Protein AF-A0A8S9GDI4-F1 (afdb_monomer_lite)

pLDDT: mean 77.2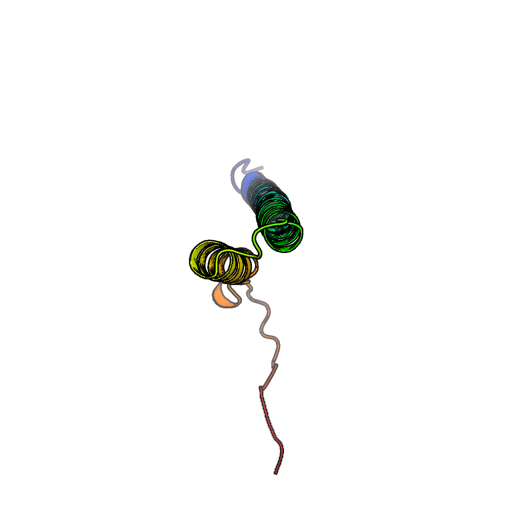1, std 20.82, range [42.19, 96.94]

InterPro domains:
  IPR019404 Mediator complex, subunit Med11 [PF10280] (8-57)
  IPR019404 Mediator complex, subunit Med11 [PTHR22890] (1-57)

Sequence (75 aa):
MDPQTQNTSLQRLQNVERRVVRVLDIAGGVMEELASPSGPRKDFVNSHCREFMQSIKVDYSSSSLHLPFSPYRES

Organism: Brassica cretica (NCBI:txid69181)

Secondary structure (DSSP, 8-state):
--HHHHHHHHHHHHHHHHHHHHHHHHHHHHHHHHT-TT---HHHHHHHHHHHHHHT---GGG-------------

Structure (mmCIF, N/CA/C/O backbone):
data_AF-A0A8S9GDI4-F1
#
_entry.id   AF-A0A8S9GDI4-F1
#
loop_
_atom_site.group_PDB
_atom_site.id
_atom_site.type_symbol
_atom_site.label_atom_id
_atom_site.label_alt_id
_atom_site.label_comp_id
_atom_site.label_asym_id
_atom_site.label_entity_id
_atom_site.label_seq_id
_atom_site.pdbx_PDB_ins_code
_atom_site.Cartn_x
_atom_site.Cartn_y
_atom_site.Cartn_z
_atom_site.occupancy
_atom_site.B_iso_or_equiv
_atom_site.auth_seq_id
_atom_site.auth_comp_id
_atom_site.auth_asym_id
_atom_site.auth_atom_id
_atom_site.pdbx_PDB_model_num
ATOM 1 N N . MET A 1 1 ? -31.979 -2.227 28.122 1.00 43.53 1 MET A N 1
ATOM 2 C CA . MET A 1 1 ? -30.970 -2.726 27.167 1.00 43.53 1 MET A CA 1
ATOM 3 C C . MET A 1 1 ? -30.579 -1.536 26.321 1.00 43.53 1 MET A C 1
ATOM 5 O O . MET A 1 1 ? -31.353 -1.185 25.444 1.00 43.53 1 MET A O 1
ATOM 9 N N . ASP A 1 2 ? -29.484 -0.853 26.648 1.00 44.12 2 ASP A N 1
ATOM 10 C CA . ASP A 1 2 ? -29.036 0.319 25.893 1.00 44.12 2 ASP A CA 1
ATOM 11 C C . ASP A 1 2 ? -28.633 -0.096 24.467 1.00 44.12 2 ASP A C 1
ATOM 13 O O . ASP A 1 2 ? -27.621 -0.782 24.287 1.00 44.12 2 ASP A O 1
ATOM 17 N N . PRO A 1 3 ? -29.394 0.300 23.429 1.00 51.12 3 PRO A N 1
ATOM 18 C CA . PRO A 1 3 ? -29.099 -0.061 22.039 1.00 51.12 3 PRO A CA 1
ATOM 19 C C . PRO A 1 3 ? -27.809 0.599 21.517 1.00 51.12 3 PRO A C 1
ATOM 21 O O . PRO A 1 3 ? -27.316 0.263 20.441 1.00 51.12 3 PRO A O 1
ATOM 24 N N . GLN A 1 4 ? -27.234 1.526 22.287 1.00 49.75 4 GLN A N 1
ATOM 25 C CA . GLN A 1 4 ? -26.070 2.320 21.913 1.00 49.75 4 GLN A CA 1
ATOM 26 C C . GLN A 1 4 ? -24.748 1.543 22.033 1.00 49.75 4 GLN A C 1
ATOM 28 O O . GLN A 1 4 ? -23.821 1.784 21.261 1.00 49.75 4 GLN A O 1
ATOM 33 N N . THR A 1 5 ? -24.657 0.556 22.930 1.00 51.06 5 THR A N 1
ATOM 34 C CA . THR A 1 5 ? -23.410 -0.200 23.153 1.00 51.06 5 THR A CA 1
ATOM 35 C C . THR A 1 5 ? -23.214 -1.321 22.126 1.00 51.06 5 THR A C 1
ATOM 37 O O . THR A 1 5 ? -22.083 -1.578 21.708 1.00 51.06 5 THR A O 1
ATOM 40 N N . GLN A 1 6 ? -24.301 -1.937 21.637 1.00 50.69 6 GLN A N 1
ATOM 41 C CA . GLN A 1 6 ? -24.234 -3.014 20.634 1.00 50.69 6 GLN A CA 1
ATOM 42 C C . GLN A 1 6 ? -23.802 -2.538 19.239 1.00 50.69 6 GLN A C 1
ATOM 44 O O . GLN A 1 6 ? -23.275 -3.324 18.453 1.00 50.69 6 GLN A O 1
ATOM 49 N N . ASN A 1 7 ? -23.962 -1.248 18.937 1.00 56.59 7 ASN A N 1
ATOM 50 C CA . ASN A 1 7 ? -23.600 -0.692 17.634 1.00 56.59 7 ASN A CA 1
ATOM 51 C C . ASN A 1 7 ? -22.076 -0.518 17.462 1.00 56.59 7 ASN A C 1
ATOM 53 O O . ASN A 1 7 ? -21.575 -0.481 16.343 1.00 56.59 7 ASN A O 1
ATOM 57 N N . THR A 1 8 ? -21.312 -0.467 18.557 1.00 73.12 8 THR A N 1
ATOM 58 C CA . THR A 1 8 ? -19.865 -0.188 18.512 1.00 73.12 8 THR A CA 1
ATOM 59 C C . THR A 1 8 ? -19.060 -1.340 17.901 1.00 73.12 8 THR A C 1
ATOM 61 O O . THR A 1 8 ? -18.212 -1.113 17.040 1.00 73.12 8 THR A O 1
ATOM 64 N N . SER A 1 9 ? -19.348 -2.587 18.282 1.00 83.50 9 SER A N 1
ATOM 65 C CA . SER A 1 9 ? -18.644 -3.771 17.771 1.00 83.50 9 SER A CA 1
ATOM 66 C C . SER A 1 9 ? -18.939 -4.026 16.294 1.00 83.50 9 SER A C 1
ATOM 68 O O . SER A 1 9 ? -18.014 -4.291 15.528 1.00 83.50 9 SER A O 1
ATOM 70 N N . LEU A 1 10 ? -20.205 -3.888 15.875 1.00 86.75 10 LEU A N 1
ATOM 71 C CA . LEU A 1 10 ? -20.589 -4.006 14.466 1.00 86.75 10 LEU A CA 1
ATOM 72 C C . LEU A 1 10 ? -19.980 -2.889 13.614 1.00 86.75 10 LEU A C 1
ATOM 74 O O . LEU A 1 10 ? -19.435 -3.176 12.552 1.00 86.75 10 LEU A O 1
ATOM 78 N N . GLN A 1 11 ? -19.983 -1.639 14.086 1.00 84.44 11 GLN A N 1
ATOM 79 C CA . GLN A 1 11 ? -19.312 -0.542 13.380 1.00 84.44 11 GLN A CA 1
ATOM 80 C C . GLN A 1 11 ? -17.804 -0.773 13.256 1.00 84.44 11 GLN A C 1
ATOM 82 O O . GLN A 1 11 ? -17.229 -0.541 12.192 1.00 84.44 11 GLN A O 1
ATOM 87 N N . ARG A 1 12 ? -17.148 -1.272 14.313 1.00 84.81 12 ARG A N 1
ATOM 88 C CA . ARG A 1 12 ? -15.728 -1.650 14.256 1.00 84.81 12 ARG A CA 1
ATOM 89 C C . ARG A 1 12 ? -15.486 -2.763 13.242 1.00 84.81 12 ARG A C 1
ATOM 91 O O . ARG A 1 12 ? -14.513 -2.669 12.498 1.00 84.81 12 ARG A O 1
ATOM 98 N N . LEU A 1 13 ? -16.363 -3.766 13.182 1.00 87.94 13 LEU A N 1
ATOM 99 C CA . LEU A 1 13 ? -16.275 -4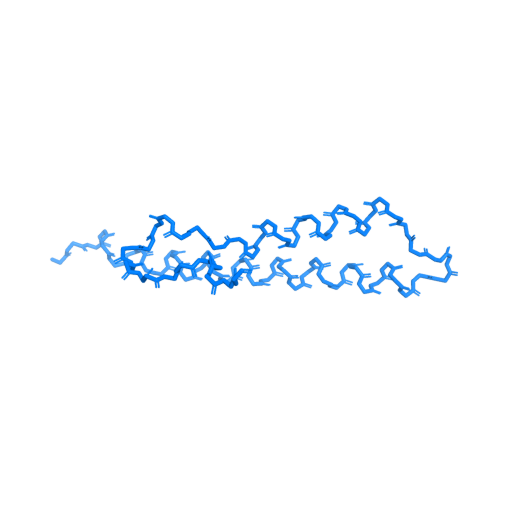.859 12.213 1.00 87.94 13 LEU A CA 1
ATOM 100 C C . LEU A 1 13 ? -16.441 -4.354 10.774 1.00 87.94 13 LEU A C 1
ATOM 102 O O . LEU A 1 13 ? -15.598 -4.648 9.936 1.00 87.94 13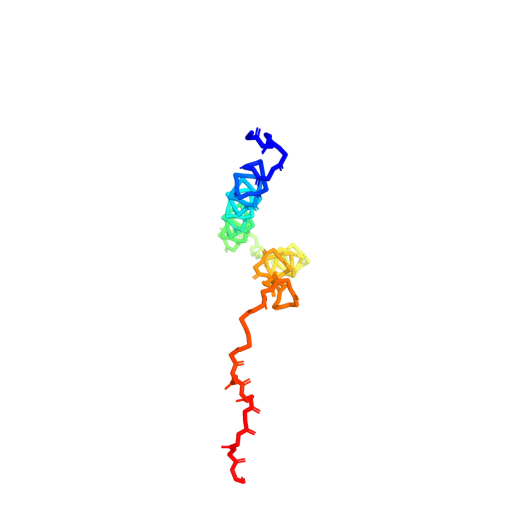 LEU A O 1
ATOM 106 N N . GLN A 1 14 ? -17.435 -3.506 10.508 1.00 88.62 14 GLN A N 1
ATOM 107 C CA . GLN A 1 14 ? -17.605 -2.854 9.202 1.00 88.62 14 GLN A CA 1
ATOM 108 C C . GLN A 1 14 ? -16.389 -1.998 8.826 1.00 88.62 14 GLN A C 1
ATOM 110 O O . GLN A 1 14 ? -15.987 -1.935 7.667 1.00 88.62 14 GLN A O 1
ATOM 115 N N . ASN A 1 15 ? -15.764 -1.334 9.801 1.00 87.50 15 ASN A N 1
ATOM 116 C CA . ASN A 1 15 ? -14.556 -0.552 9.556 1.00 87.50 15 ASN A CA 1
ATOM 117 C C . ASN A 1 15 ? -13.326 -1.439 9.284 1.00 87.50 15 ASN A C 1
ATOM 119 O O . ASN A 1 15 ? -12.408 -1.028 8.576 1.00 87.50 15 ASN A O 1
ATOM 123 N N . VAL A 1 16 ? -13.281 -2.653 9.841 1.00 89.88 16 VAL A N 1
ATOM 124 C CA . VAL A 1 16 ? -12.292 -3.675 9.462 1.00 89.88 16 VAL A CA 1
ATOM 125 C C . VAL A 1 16 ? -12.562 -4.153 8.039 1.00 89.88 16 VAL A C 1
ATOM 127 O O . VAL A 1 16 ? -11.644 -4.123 7.229 1.00 89.88 16 VAL A O 1
ATOM 130 N N . GLU A 1 17 ? -13.802 -4.506 7.709 1.00 92.25 17 GLU A N 1
ATOM 131 C CA . GLU A 1 17 ? -14.200 -4.961 6.373 1.00 92.25 17 GLU A CA 1
ATOM 132 C C . GLU A 1 17 ? -13.819 -3.945 5.286 1.00 92.25 17 GLU A C 1
ATOM 134 O O . GLU A 1 17 ? -13.121 -4.289 4.334 1.00 92.25 17 GLU A O 1
ATOM 139 N N . ARG A 1 18 ? -14.156 -2.661 5.475 1.00 91.38 18 ARG A N 1
ATOM 140 C CA . ARG A 1 18 ? -13.762 -1.591 4.540 1.00 91.38 18 ARG A CA 1
ATOM 141 C C . ARG A 1 18 ? -12.247 -1.466 4.387 1.00 91.38 18 ARG A C 1
ATOM 143 O O . ARG A 1 18 ? -11.767 -1.228 3.282 1.00 91.38 18 ARG A O 1
ATOM 150 N N . ARG A 1 19 ? -11.483 -1.618 5.477 1.00 91.50 19 ARG A N 1
ATOM 151 C CA . ARG A 1 19 ? -10.012 -1.590 5.419 1.00 91.50 19 ARG A CA 1
ATOM 152 C C . ARG A 1 19 ? -9.455 -2.787 4.657 1.00 91.50 19 ARG A C 1
ATOM 154 O O . ARG A 1 19 ? -8.541 -2.596 3.867 1.00 91.50 19 ARG A O 1
ATOM 161 N N . VAL A 1 20 ? -10.013 -3.983 4.848 1.00 93.88 20 VAL A N 1
ATOM 162 C CA . VAL A 1 20 ? -9.610 -5.187 4.103 1.00 93.88 20 VAL A CA 1
ATOM 163 C C . VAL A 1 20 ? -9.840 -4.989 2.608 1.00 93.88 20 VAL A C 1
ATOM 165 O O . VAL A 1 20 ? -8.908 -5.176 1.830 1.00 93.88 20 VAL A O 1
ATOM 168 N N . VAL A 1 21 ? -11.035 -4.538 2.213 1.00 95.62 21 VAL A N 1
ATOM 169 C CA . VAL A 1 21 ? -11.350 -4.250 0.803 1.00 95.62 21 VAL A CA 1
ATOM 170 C C . VAL A 1 21 ? -10.369 -3.228 0.224 1.00 95.62 21 VAL A C 1
ATOM 172 O O . VAL A 1 21 ? -9.800 -3.464 -0.836 1.00 95.62 21 VAL A O 1
ATOM 175 N N . ARG A 1 22 ? -10.096 -2.135 0.948 1.00 93.88 22 ARG A N 1
ATOM 176 C CA . ARG A 1 22 ? -9.156 -1.098 0.498 1.00 93.88 22 ARG A CA 1
ATOM 177 C C . ARG A 1 22 ? -7.728 -1.617 0.325 1.00 93.88 22 ARG A C 1
ATOM 179 O O . ARG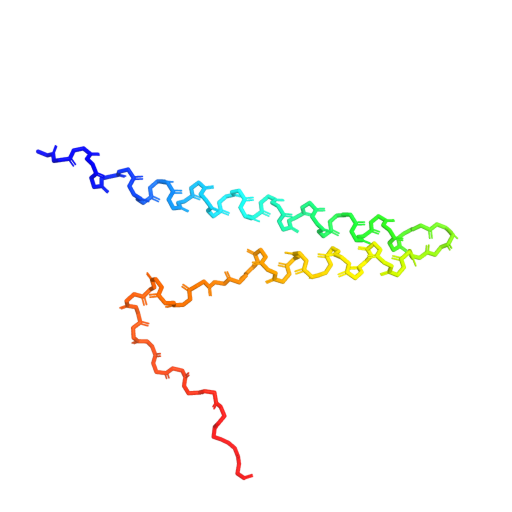 A 1 22 ? -7.065 -1.278 -0.644 1.00 93.88 22 ARG A O 1
ATOM 186 N N . VAL A 1 23 ? -7.244 -2.443 1.249 1.00 95.12 23 VAL A N 1
ATOM 187 C CA . VAL A 1 23 ? -5.897 -3.030 1.172 1.00 95.12 23 VAL A CA 1
ATOM 188 C C . VAL A 1 23 ? -5.760 -3.956 -0.041 1.00 95.12 23 VAL A C 1
ATOM 190 O O . VAL A 1 23 ? -4.720 -3.938 -0.701 1.00 95.12 23 VAL A O 1
ATOM 193 N N . LEU A 1 24 ? -6.803 -4.732 -0.352 1.00 96.94 24 LEU A N 1
ATOM 194 C CA . LEU A 1 24 ? -6.833 -5.595 -1.535 1.00 96.94 24 LEU A CA 1
ATOM 195 C C . LEU A 1 24 ? -6.837 -4.788 -2.837 1.00 96.94 24 LEU A C 1
ATOM 197 O O . LEU A 1 24 ? -6.101 -5.132 -3.756 1.00 96.94 24 LE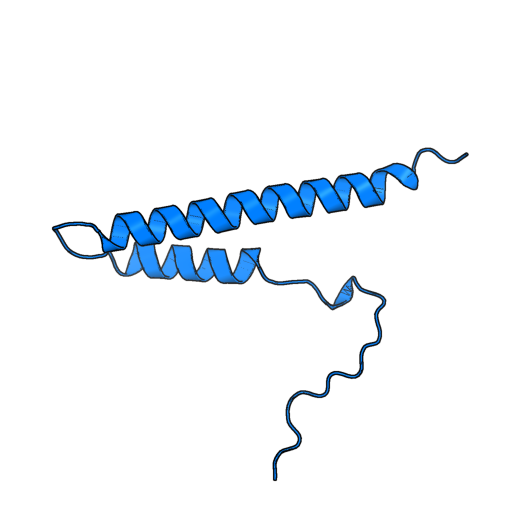U A O 1
ATOM 201 N N . ASP A 1 25 ? -7.611 -3.705 -2.892 1.00 96.00 25 ASP A N 1
ATOM 202 C CA . ASP A 1 25 ? -7.671 -2.806 -4.049 1.00 96.00 25 ASP A CA 1
ATOM 203 C C . ASP A 1 25 ? -6.299 -2.177 -4.346 1.00 96.00 25 ASP A C 1
ATOM 205 O O . ASP A 1 25 ? -5.781 -2.260 -5.460 1.00 96.00 25 ASP A O 1
ATOM 209 N N . ILE A 1 26 ? -5.630 -1.670 -3.305 1.00 95.81 26 ILE A N 1
ATOM 210 C CA . ILE A 1 26 ? -4.279 -1.109 -3.421 1.00 95.81 26 ILE A CA 1
ATOM 211 C C . ILE A 1 26 ? -3.278 -2.158 -3.931 1.00 95.81 26 ILE A C 1
ATOM 213 O O . ILE A 1 26 ? -2.452 -1.857 -4.794 1.00 95.81 26 ILE A O 1
ATOM 217 N N . ALA A 1 27 ? -3.339 -3.386 -3.406 1.00 95.06 27 ALA A N 1
ATOM 218 C CA . ALA A 1 27 ? -2.460 -4.471 -3.838 1.00 95.06 27 ALA A CA 1
ATOM 219 C C . ALA A 1 27 ? -2.703 -4.851 -5.308 1.00 95.06 27 ALA A C 1
ATOM 221 O O . ALA A 1 27 ? -1.740 -5.028 -6.055 1.00 95.06 27 ALA A O 1
ATOM 222 N N . GLY A 1 28 ? -3.969 -4.912 -5.731 1.00 95.50 28 GLY A N 1
ATOM 223 C CA . GLY A 1 28 ? -4.352 -5.138 -7.124 1.00 95.50 28 GLY A CA 1
ATOM 224 C C . GLY A 1 28 ? -3.803 -4.059 -8.056 1.00 95.50 28 GLY A C 1
ATOM 225 O O . GLY A 1 28 ? -3.172 -4.392 -9.057 1.00 95.50 28 GLY A O 1
ATOM 226 N N . GLY A 1 29 ? -3.937 -2.784 -7.681 1.00 94.44 29 GLY A N 1
ATOM 227 C CA . GLY A 1 29 ? -3.386 -1.665 -8.450 1.00 94.44 29 GLY A CA 1
ATOM 228 C C . GLY A 1 29 ? -1.864 -1.735 -8.600 1.00 94.44 29 GLY A C 1
ATOM 229 O O . GLY A 1 29 ? -1.334 -1.528 -9.689 1.00 94.44 29 GLY A O 1
ATOM 230 N N . VAL A 1 30 ? -1.133 -2.090 -7.536 1.00 95.38 30 VAL A N 1
ATOM 231 C CA . VAL A 1 30 ? 0.325 -2.295 -7.627 1.00 95.38 30 VAL A CA 1
ATOM 232 C C . VAL A 1 30 ? 0.662 -3.468 -8.546 1.00 95.38 30 VAL A C 1
ATOM 234 O O . VAL A 1 30 ? 1.584 -3.351 -9.347 1.00 95.38 30 VAL A O 1
ATOM 237 N N . MET A 1 31 ? -0.064 -4.586 -8.460 1.00 95.38 31 MET A N 1
ATOM 238 C CA . MET A 1 31 ? 0.156 -5.737 -9.342 1.00 95.38 31 MET A CA 1
ATOM 239 C C . MET A 1 31 ? -0.088 -5.391 -10.815 1.00 95.38 31 MET A C 1
ATOM 241 O O . MET A 1 31 ? 0.714 -5.781 -11.661 1.00 95.38 31 MET A O 1
ATOM 245 N N . GLU A 1 32 ? -1.149 -4.642 -11.119 1.00 94.50 32 GLU A N 1
ATOM 246 C CA . GLU A 1 32 ? -1.445 -4.160 -12.472 1.00 94.50 32 GLU A CA 1
ATOM 247 C C . GLU A 1 32 ? -0.338 -3.232 -12.989 1.00 94.50 32 GLU A C 1
ATOM 249 O O . GLU A 1 32 ? 0.165 -3.414 -14.098 1.00 94.50 32 GLU A O 1
ATOM 254 N N . GLU A 1 33 ? 0.118 -2.293 -12.157 1.00 95.00 33 GLU A N 1
ATOM 255 C CA . GLU A 1 33 ? 1.205 -1.382 -12.514 1.00 95.00 33 GLU A CA 1
ATOM 256 C C . GLU A 1 33 ? 2.529 -2.124 -12.752 1.00 95.00 33 GLU A C 1
ATOM 258 O O . GLU A 1 33 ? 3.273 -1.791 -13.673 1.00 95.00 33 GLU A O 1
ATOM 263 N N . LEU A 1 34 ? 2.831 -3.148 -11.950 1.00 93.19 34 LEU A N 1
ATOM 264 C CA . LEU A 1 34 ? 4.016 -3.993 -12.129 1.00 93.19 34 LEU A CA 1
ATOM 265 C C . LEU A 1 34 ? 3.931 -4.868 -13.387 1.00 93.19 34 LEU A C 1
ATOM 267 O O . LEU A 1 34 ? 4.965 -5.172 -13.977 1.00 93.19 34 LEU A O 1
ATOM 271 N N . ALA A 1 35 ? 2.724 -5.256 -13.804 1.00 94.31 35 ALA A N 1
ATOM 272 C CA . ALA A 1 35 ? 2.484 -5.992 -15.044 1.00 94.31 35 ALA A CA 1
ATOM 273 C C . ALA A 1 35 ? 2.489 -5.091 -16.296 1.00 94.31 35 ALA A C 1
ATOM 275 O O . ALA A 1 35 ? 2.416 -5.600 -17.417 1.00 94.31 35 ALA A O 1
ATOM 276 N N . SER A 1 36 ? 2.586 -3.766 -16.124 1.00 92.38 36 SER A N 1
ATOM 277 C CA . SER A 1 36 ? 2.620 -2.800 -17.221 1.00 92.38 36 SER A CA 1
ATOM 278 C C . SER A 1 36 ? 3.781 -3.082 -18.189 1.00 92.38 36 SER A C 1
ATOM 280 O O . SER A 1 36 ? 4.940 -3.133 -17.765 1.00 92.38 36 SER A O 1
ATOM 282 N N . PRO A 1 37 ? 3.523 -3.182 -19.509 1.00 90.50 37 PRO A N 1
ATOM 283 C CA . PRO A 1 37 ? 4.564 -3.438 -20.507 1.00 90.50 37 PRO A CA 1
ATOM 284 C C . PRO A 1 37 ? 5.564 -2.280 -20.644 1.00 90.50 37 PRO A C 1
ATOM 286 O O . PRO A 1 37 ? 6.683 -2.484 -21.109 1.00 90.50 37 PRO A O 1
ATOM 289 N N . SER A 1 38 ? 5.184 -1.072 -20.218 1.00 91.56 38 SER A N 1
ATOM 290 C CA . SER A 1 38 ? 6.048 0.117 -20.200 1.00 91.56 38 SER A CA 1
ATOM 291 C C . SER A 1 38 ? 6.915 0.210 -18.938 1.00 91.56 38 SER A C 1
ATOM 293 O O . SER A 1 38 ? 7.667 1.171 -18.774 1.00 91.56 38 SER A O 1
ATOM 295 N N . GLY A 1 39 ? 6.807 -0.775 -18.043 1.00 87.81 39 GLY A N 1
ATOM 296 C CA . GLY A 1 39 ? 7.404 -0.758 -16.716 1.00 87.81 39 GLY A CA 1
ATOM 297 C C . GLY A 1 39 ? 6.574 0.037 -15.698 1.00 87.81 39 GLY A C 1
ATOM 298 O O . GLY A 1 39 ? 5.729 0.856 -16.073 1.00 87.81 39 GLY A O 1
ATOM 299 N N . PRO A 1 40 ? 6.804 -0.198 -14.394 1.00 92.31 40 PRO A N 1
ATOM 300 C CA . PRO A 1 40 ? 6.005 0.403 -13.338 1.00 92.31 40 PRO A CA 1
ATOM 301 C C . PRO A 1 40 ? 6.338 1.879 -13.119 1.00 92.31 40 PRO A C 1
ATOM 303 O O . PRO A 1 40 ? 7.497 2.268 -12.937 1.00 92.31 40 PRO A O 1
ATOM 306 N N . ARG A 1 41 ? 5.303 2.713 -13.027 1.00 95.62 41 ARG A N 1
ATOM 307 C CA . ARG A 1 41 ? 5.426 4.111 -12.614 1.00 95.62 41 ARG A CA 1
ATOM 308 C C . ARG A 1 41 ? 5.792 4.178 -11.140 1.00 95.62 41 ARG A C 1
ATOM 310 O O . ARG A 1 41 ? 4.992 3.881 -10.252 1.00 95.62 41 ARG A O 1
ATOM 317 N N . LYS A 1 42 ? 7.011 4.646 -10.878 1.00 92.88 42 LYS A N 1
ATOM 318 C CA . LYS A 1 42 ? 7.567 4.783 -9.528 1.00 92.88 42 LYS A CA 1
ATOM 319 C C . LYS A 1 42 ? 6.656 5.581 -8.588 1.00 92.88 42 LYS A C 1
ATOM 321 O O . LYS A 1 42 ? 6.477 5.175 -7.443 1.00 92.88 42 LYS A O 1
ATOM 326 N N . ASP A 1 43 ? 6.068 6.681 -9.054 1.00 94.06 43 ASP A N 1
ATOM 327 C CA . ASP A 1 43 ? 5.188 7.521 -8.229 1.00 94.06 43 ASP A CA 1
ATOM 328 C C . ASP A 1 43 ? 3.885 6.808 -7.855 1.00 94.06 43 ASP A C 1
ATOM 330 O O . ASP A 1 43 ? 3.435 6.897 -6.712 1.00 94.06 43 ASP A O 1
ATOM 334 N N . PHE A 1 44 ? 3.323 6.035 -8.790 1.00 93.50 44 PHE A N 1
ATOM 335 C CA . PHE A 1 44 ? 2.123 5.239 -8.552 1.00 93.50 44 PHE A CA 1
ATOM 336 C C . PHE A 1 44 ? 2.384 4.163 -7.495 1.00 93.50 44 PHE A C 1
ATOM 338 O O . PHE A 1 44 ? 1.674 4.110 -6.488 1.00 93.50 44 PHE A O 1
ATOM 345 N N . VAL A 1 45 ? 3.445 3.368 -7.683 1.00 94.50 45 VAL A N 1
ATOM 346 C CA . VAL A 1 45 ? 3.834 2.296 -6.754 1.00 94.50 45 VAL A CA 1
ATOM 347 C C . VAL A 1 45 ? 4.156 2.863 -5.373 1.00 94.50 45 VAL A C 1
ATOM 349 O O . VAL A 1 45 ? 3.657 2.357 -4.373 1.00 94.50 45 VAL A O 1
ATOM 352 N N . ASN A 1 46 ? 4.929 3.950 -5.288 1.00 94.38 46 ASN A N 1
ATOM 353 C CA . ASN A 1 46 ? 5.256 4.578 -4.005 1.00 94.38 46 ASN A CA 1
ATOM 354 C C . ASN A 1 46 ? 4.013 5.094 -3.274 1.00 94.38 46 ASN A C 1
ATOM 356 O O . ASN A 1 46 ? 3.899 4.907 -2.060 1.00 94.38 46 ASN A O 1
ATOM 360 N N . SER A 1 47 ? 3.086 5.735 -3.993 1.00 95.19 47 SER A N 1
ATOM 361 C CA . SER A 1 47 ? 1.845 6.228 -3.394 1.00 95.19 47 SER A CA 1
ATOM 362 C C . SER A 1 47 ? 0.995 5.075 -2.864 1.00 95.19 47 SER A C 1
ATOM 364 O O . SER A 1 47 ? 0.569 5.112 -1.710 1.00 95.19 47 SER A O 1
ATOM 366 N N . HIS A 1 48 ? 0.816 4.022 -3.665 1.00 95.06 48 HIS A N 1
ATOM 367 C CA . HIS A 1 48 ? 0.011 2.861 -3.290 1.00 95.06 48 HIS A CA 1
ATOM 368 C C . HIS A 1 48 ? 0.636 2.096 -2.121 1.00 95.06 48 HIS A C 1
ATOM 370 O O . HIS A 1 48 ? -0.044 1.800 -1.144 1.00 95.06 48 HIS A O 1
ATOM 376 N N . CYS A 1 49 ? 1.951 1.866 -2.130 1.00 93.62 49 CYS A N 1
ATOM 377 C CA . CYS A 1 49 ? 2.645 1.240 -1.003 1.00 93.62 49 CYS A CA 1
ATOM 378 C C . CYS A 1 49 ? 2.515 2.063 0.288 1.00 93.62 49 CYS A C 1
ATOM 380 O O . CYS A 1 49 ? 2.315 1.506 1.370 1.00 93.62 49 CYS A O 1
ATOM 382 N N . ARG A 1 50 ? 2.589 3.397 0.202 1.00 93.31 50 ARG A N 1
ATOM 383 C CA . ARG A 1 50 ? 2.385 4.273 1.364 1.00 93.31 50 ARG A CA 1
ATOM 384 C C . ARG A 1 50 ? 0.961 4.175 1.907 1.00 93.31 50 ARG A C 1
ATOM 386 O O . ARG A 1 50 ? 0.784 4.098 3.123 1.00 93.31 50 ARG A O 1
ATOM 393 N N . GLU A 1 51 ? -0.032 4.158 1.028 1.00 92.62 51 GLU A N 1
ATOM 394 C CA . GLU A 1 51 ? -1.438 4.024 1.404 1.00 92.62 51 GLU A CA 1
ATOM 395 C C . GLU A 1 51 ? -1.752 2.645 1.998 1.00 92.62 51 GLU A C 1
ATOM 397 O O . GLU A 1 51 ? -2.463 2.546 3.003 1.00 92.62 51 GLU A O 1
ATOM 402 N N . PHE A 1 52 ? -1.158 1.586 1.444 1.00 93.44 52 PHE A N 1
ATOM 403 C CA . PHE A 1 52 ? -1.232 0.229 1.978 1.00 93.44 52 PHE A CA 1
ATOM 404 C C . PHE A 1 52 ? -0.757 0.201 3.433 1.00 93.44 52 PHE A C 1
ATOM 406 O O . PHE A 1 52 ? -1.503 -0.215 4.321 1.00 93.44 52 PHE A O 1
ATOM 413 N N . MET A 1 53 ? 0.447 0.727 3.700 1.00 90.56 53 MET A N 1
ATOM 414 C CA . MET A 1 53 ? 1.033 0.774 5.046 1.00 90.56 53 MET A CA 1
ATOM 415 C C . MET A 1 53 ? 0.169 1.555 6.043 1.00 90.56 53 MET A C 1
ATOM 417 O O . MET A 1 53 ? 0.070 1.178 7.210 1.00 90.56 53 MET A O 1
ATOM 421 N N . GLN A 1 54 ? -0.470 2.639 5.601 1.00 89.12 54 GLN A N 1
ATOM 422 C CA . GLN A 1 54 ? -1.384 3.414 6.443 1.00 89.12 54 GLN A CA 1
ATOM 423 C C . GLN A 1 54 ? -2.681 2.653 6.734 1.00 89.12 54 GLN A C 1
ATOM 425 O O . GLN A 1 54 ? -3.167 2.686 7.862 1.00 89.12 54 GLN A O 1
ATOM 430 N N . SER A 1 55 ? -3.210 1.932 5.745 1.00 86.50 55 SER A N 1
ATOM 431 C CA . SER A 1 55 ? -4.469 1.187 5.855 1.00 86.50 55 SER A CA 1
ATOM 432 C C . SER A 1 55 ? -4.360 -0.035 6.774 1.00 86.50 55 SER A C 1
ATOM 434 O O . SER A 1 55 ? -5.328 -0.379 7.456 1.00 86.50 55 SER A O 1
ATOM 436 N N . ILE A 1 56 ? -3.175 -0.652 6.848 1.00 85.31 56 ILE A N 1
ATOM 437 C CA . ILE A 1 56 ? -2.889 -1.768 7.765 1.00 85.31 56 ILE A CA 1
ATOM 438 C C . ILE A 1 56 ? -2.436 -1.313 9.156 1.00 85.31 56 ILE A C 1
ATOM 440 O O . ILE A 1 56 ? -2.311 -2.152 10.050 1.00 85.31 56 ILE A O 1
ATOM 444 N N . LYS A 1 57 ? -2.169 -0.014 9.367 1.00 79.69 57 LYS A N 1
ATOM 445 C CA . LYS A 1 57 ? -1.700 0.483 10.662 1.00 79.69 57 LYS A CA 1
ATOM 446 C C . LYS A 1 57 ? -2.789 0.244 11.705 1.00 79.69 57 LYS A C 1
ATOM 448 O O . LYS A 1 57 ? -3.847 0.873 11.703 1.00 79.69 57 LYS A O 1
ATOM 453 N N . VAL A 1 58 ? -2.531 -0.706 12.594 1.00 64.06 58 VAL A N 1
ATOM 454 C CA . VAL A 1 58 ? -3.388 -0.962 13.745 1.00 64.06 58 VAL A CA 1
ATOM 455 C C . VAL A 1 58 ? -3.061 0.100 14.785 1.00 64.06 58 VAL A C 1
ATOM 457 O O . VAL A 1 58 ? -1.912 0.236 15.203 1.00 64.06 58 VAL A O 1
ATOM 460 N N . ASP A 1 59 ? -4.062 0.883 15.180 1.00 58.81 59 ASP A N 1
ATOM 461 C CA . ASP A 1 59 ? -3.919 1.795 16.306 1.00 58.81 59 ASP A CA 1
ATOM 462 C C . ASP A 1 59 ? -3.880 0.964 17.595 1.00 58.81 59 ASP A C 1
ATOM 464 O O . ASP A 1 59 ? -4.908 0.543 18.133 1.00 58.81 59 ASP A O 1
ATOM 468 N N . TYR A 1 60 ? -2.667 0.658 18.055 1.00 52.44 60 TYR A N 1
ATOM 469 C CA . TYR A 1 60 ? -2.450 -0.081 19.298 1.00 52.44 60 TYR A CA 1
ATOM 470 C C . TYR A 1 60 ? -2.963 0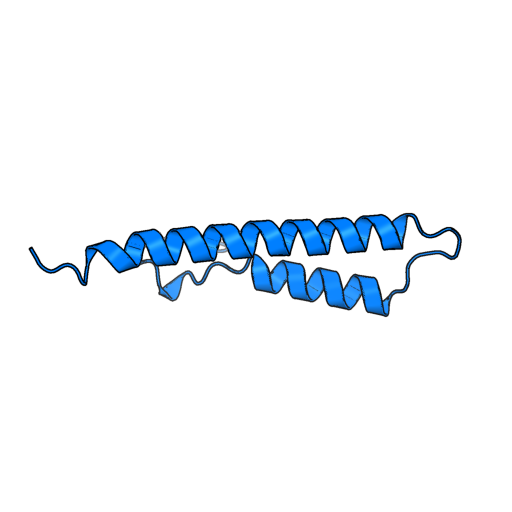.693 20.524 1.00 52.44 60 TYR A C 1
ATOM 472 O O . TYR A 1 60 ? -3.238 0.082 21.551 1.00 52.44 60 TYR A O 1
ATOM 480 N N . SER A 1 61 ? -3.184 2.006 20.408 1.00 50.09 61 SER A N 1
ATOM 481 C CA . SER A 1 61 ? -3.649 2.871 21.500 1.00 50.09 61 SER A CA 1
ATOM 482 C C . SER A 1 61 ? -5.125 2.658 21.860 1.00 50.09 61 SER A C 1
ATOM 484 O O . SER A 1 61 ? -5.528 2.948 22.981 1.00 50.09 61 SER A O 1
ATOM 486 N N . SER A 1 62 ? -5.945 2.130 20.940 1.00 47.41 62 SER A N 1
ATOM 487 C CA . SER A 1 62 ? -7.373 1.832 21.186 1.00 47.41 62 SER A CA 1
ATOM 488 C C . SER A 1 62 ? -7.629 0.405 21.682 1.00 47.41 62 SER A C 1
ATOM 490 O O . SER A 1 62 ? -8.776 0.003 21.890 1.00 47.41 62 SER A O 1
ATOM 492 N N . SER A 1 63 ? -6.569 -0.382 21.859 1.00 47.56 63 SER A N 1
ATOM 493 C CA . SER A 1 63 ? -6.646 -1.707 22.456 1.00 47.56 63 SER A CA 1
ATOM 494 C C . SER A 1 63 ? -6.170 -1.579 23.899 1.00 47.56 63 SER A C 1
ATOM 496 O O . SER A 1 63 ? -4.973 -1.489 24.135 1.00 47.56 63 SER A O 1
ATOM 498 N N . SER A 1 64 ? -7.068 -1.643 24.888 1.00 45.44 64 SER A N 1
ATOM 499 C CA . SER A 1 64 ? -6.709 -1.904 26.300 1.00 45.44 64 SER A CA 1
ATOM 500 C C . SER A 1 64 ? -6.104 -3.305 26.511 1.00 45.44 64 SER A C 1
ATOM 502 O O . SER A 1 64 ? -6.261 -3.916 27.563 1.00 45.44 64 SER A O 1
ATOM 504 N N . LEU A 1 65 ? -5.414 -3.838 25.508 1.00 45.44 65 LEU A N 1
ATOM 505 C CA . LEU A 1 65 ? -4.534 -4.975 25.632 1.00 45.44 65 LEU A CA 1
ATOM 506 C C . LEU A 1 65 ? -3.150 -4.416 25.937 1.00 45.44 65 LEU A C 1
ATOM 508 O O . LEU A 1 65 ? -2.338 -4.161 25.052 1.00 45.44 65 LEU A O 1
ATOM 512 N N . HIS A 1 66 ? -2.911 -4.222 27.230 1.00 44.91 66 HIS A N 1
ATOM 513 C CA . HIS A 1 66 ? -1.574 -4.190 27.796 1.00 44.91 66 HIS A CA 1
ATOM 514 C C . HIS A 1 66 ? -0.896 -5.534 27.481 1.00 44.91 66 HIS A C 1
ATOM 516 O O . HIS A 1 66 ? -0.983 -6.489 28.251 1.00 44.91 66 HIS A O 1
ATOM 522 N N . LEU A 1 67 ? -0.276 -5.632 26.306 1.00 43.94 67 LEU A N 1
ATOM 523 C CA . LEU A 1 67 ? 0.670 -6.688 25.977 1.00 43.94 67 LEU A CA 1
ATOM 524 C C . LEU A 1 67 ? 2.080 -6.102 26.109 1.00 43.94 67 LEU A C 1
ATOM 526 O O . LEU A 1 67 ? 2.379 -5.101 25.454 1.00 43.94 67 LEU A O 1
ATOM 530 N N . PRO A 1 68 ? 2.955 -6.705 26.933 1.00 42.19 68 PRO A N 1
ATOM 531 C CA . PRO A 1 68 ? 4.331 -6.271 27.083 1.00 42.19 68 PRO A CA 1
ATOM 532 C C . PRO A 1 68 ? 5.131 -6.803 25.892 1.00 42.19 68 PRO A C 1
ATOM 534 O O . PRO A 1 68 ? 5.877 -7.768 26.010 1.00 42.19 68 PRO A O 1
ATOM 537 N N . PHE A 1 69 ? 4.946 -6.217 24.714 1.00 42.31 69 PHE A N 1
ATOM 538 C CA . PHE A 1 69 ? 5.862 -6.454 23.606 1.00 42.31 69 PHE A CA 1
ATOM 539 C C . PHE A 1 69 ? 6.914 -5.351 23.616 1.00 42.31 69 PHE A C 1
ATOM 541 O O . PHE A 1 69 ? 6.753 -4.299 23.004 1.00 42.31 69 PHE A O 1
ATOM 548 N N . SER A 1 70 ? 7.986 -5.594 24.372 1.00 42.44 70 SER A N 1
ATOM 549 C CA . SER A 1 70 ? 9.233 -4.840 24.263 1.00 42.44 70 SER A CA 1
ATOM 550 C C . SER A 1 70 ? 9.841 -5.097 22.882 1.00 42.44 70 SER A C 1
ATOM 552 O O . SER A 1 70 ? 10.170 -6.248 22.584 1.00 42.44 70 SER A O 1
ATOM 554 N N . PRO A 1 71 ? 10.026 -4.077 22.029 1.00 50.31 71 PRO A N 1
ATOM 555 C CA . PRO A 1 71 ? 10.852 -4.240 20.852 1.00 50.31 71 PRO A CA 1
ATOM 556 C C . PRO A 1 71 ? 12.318 -4.155 21.300 1.00 50.31 71 PRO A C 1
ATOM 558 O O . PRO A 1 71 ? 12.716 -3.190 21.943 1.00 50.31 71 PRO A O 1
ATOM 561 N N . TYR A 1 72 ? 13.102 -5.176 20.953 1.00 43.41 72 TYR A N 1
ATOM 562 C CA . TYR A 1 72 ? 14.565 -5.221 21.052 1.00 43.41 72 TYR A CA 1
ATOM 563 C C . TYR A 1 72 ? 15.182 -5.163 22.461 1.00 43.41 72 TYR A C 1
ATOM 565 O O . TYR A 1 72 ? 15.578 -4.117 22.967 1.00 43.41 72 TYR A O 1
ATOM 573 N N . ARG A 1 73 ? 15.407 -6.352 23.032 1.00 52.69 73 ARG A N 1
ATOM 574 C CA . ARG A 1 73 ? 16.610 -6.622 23.828 1.00 52.69 73 ARG A CA 1
ATOM 575 C C . ARG A 1 73 ? 17.463 -7.604 23.033 1.00 52.69 73 ARG A C 1
ATOM 577 O O . ARG A 1 73 ? 17.244 -8.805 23.122 1.00 52.69 73 ARG A O 1
ATOM 584 N N . GLU A 1 74 ? 18.412 -7.083 22.272 1.00 44.50 74 GLU A N 1
ATOM 585 C CA . GLU A 1 74 ? 19.559 -7.848 21.790 1.00 44.50 74 GLU A CA 1
ATOM 586 C C . GLU A 1 74 ? 20.805 -6.960 21.909 1.00 44.50 74 GLU A C 1
ATOM 588 O O . GLU A 1 74 ? 20.702 -5.734 21.849 1.00 44.50 74 GLU A O 1
ATOM 593 N N . SER A 1 75 ? 21.901 -7.626 22.255 1.00 50.19 75 SER A N 1
ATOM 594 C CA . SER A 1 75 ? 23.022 -7.202 23.107 1.00 50.19 75 SER A CA 1
ATOM 595 C C . SER A 1 75 ? 23.961 -6.140 22.545 1.00 50.19 75 SER A C 1
ATOM 597 O O . SER A 1 75 ? 24.173 -6.127 21.315 1.00 50.19 75 SER A O 1
#

Foldseek 3Di:
DPPVVVVPVVVVVVLVVVLVVLLVVLVVQLVVQCVDPVHHDPVSNVVSVVVNVVSPDDPPVPDPPPDPPDPDDDD

Radius of gyration: 18.36 Å; chains: 1; bounding box: 54×15×48 Å